Protein AF-A0A5N5J963-F1 (afdb_monomer_lite)

Sequence (140 aa):
AIGTSSLGSCSVAAIVSAYGAILAHIPPMPSPLPPVADPYAGDNNVRAMMRRVTELYYQHENYFPSTSTYVICAVYDGEVALPDQMGIMQEVFRDMGLESVTHTYDVPGDRTLPGQGTVTVVSSYLDNETPGVYVEDNLV

pLDDT: mean 90.93, std 9.03, range [52.44, 98.69]

Radius of gyration: 15.03 Å; chains: 1; bounding box: 31×38×44 Å

Foldseek 3Di:
DDKDFPQAFWKWKWKDDLQDIDIDTQDQADPPHDPDPDVCRRVVSLLVRLVVVVVVCVVPVVSPPDIAIEIEGEDEPNHTRPVVSSVSSQVSCVVVVHHYDYHYDYPVDDPVQPQARMWDWAQDPDPPSGIFIDRSNDTD

Structure (mmCIF, N/CA/C/O backbone):
data_AF-A0A5N5J963-F1
#
_entry.id   AF-A0A5N5J963-F1
#
loop_
_atom_site.group_PDB
_atom_site.id
_atom_site.type_symbol
_atom_site.label_atom_id
_atom_site.label_alt_id
_atom_site.label_comp_id
_atom_site.label_asym_id
_atom_site.label_entity_id
_atom_site.label_seq_id
_atom_site.pdbx_PDB_ins_code
_atom_site.Cartn_x
_atom_site.Cartn_y
_atom_site.Cartn_z
_atom_site.occupancy
_atom_site.B_iso_or_equiv
_atom_site.auth_seq_id
_atom_site.auth_comp_id
_atom_site.auth_asym_id
_atom_site.auth_atom_id
_atom_site.pdbx_PDB_model_num
ATOM 1 N N . ALA A 1 1 ? -15.425 -5.902 3.255 1.00 88.69 1 ALA A N 1
ATOM 2 C CA . ALA A 1 1 ? -14.041 -6.238 2.873 1.00 88.69 1 ALA A CA 1
ATOM 3 C C . ALA A 1 1 ? -13.689 -5.511 1.586 1.00 88.69 1 ALA A C 1
ATOM 5 O O . ALA A 1 1 ? -14.564 -5.363 0.737 1.00 88.69 1 ALA A O 1
ATOM 6 N N . ILE A 1 2 ? -12.443 -5.072 1.453 1.00 95.06 2 ILE A N 1
ATOM 7 C CA . ILE A 1 2 ? -11.853 -4.571 0.207 1.00 95.06 2 ILE A CA 1
ATOM 8 C C . ILE A 1 2 ? -10.568 -5.352 -0.043 1.00 95.06 2 ILE A C 1
ATOM 10 O O . ILE A 1 2 ? -9.921 -5.778 0.909 1.00 95.06 2 ILE A O 1
ATOM 14 N N . GLY A 1 3 ? -10.188 -5.559 -1.295 1.00 96.00 3 GLY A N 1
ATOM 15 C CA . GLY A 1 3 ? -8.978 -6.311 -1.587 1.00 96.00 3 GLY A CA 1
ATOM 16 C C . GLY A 1 3 ? -8.485 -6.101 -3.002 1.00 96.00 3 GLY A C 1
ATOM 17 O O . GLY A 1 3 ? -9.189 -5.568 -3.861 1.00 96.00 3 GLY A O 1
ATOM 18 N N . THR A 1 4 ? -7.255 -6.534 -3.222 1.00 96.62 4 THR A N 1
ATOM 19 C CA . THR A 1 4 ? -6.595 -6.552 -4.517 1.00 96.62 4 THR A CA 1
ATOM 20 C C . THR A 1 4 ? -6.011 -7.931 -4.786 1.00 96.62 4 THR A C 1
ATOM 22 O O . THR A 1 4 ? -5.694 -8.674 -3.862 1.00 96.62 4 THR A O 1
ATOM 25 N N . SER A 1 5 ? -5.854 -8.262 -6.064 1.00 94.50 5 SER A N 1
ATOM 26 C CA . SER A 1 5 ? -5.239 -9.502 -6.531 1.00 94.50 5 SER A CA 1
ATOM 27 C C . SER A 1 5 ? -4.206 -9.222 -7.622 1.00 94.50 5 SER A C 1
ATOM 29 O O . SER A 1 5 ? -4.004 -8.069 -8.016 1.00 94.50 5 SER A O 1
ATOM 31 N N . SER A 1 6 ? -3.593 -10.288 -8.144 1.00 90.69 6 SER A N 1
ATOM 32 C CA . SER A 1 6 ? -2.598 -10.231 -9.223 1.00 90.69 6 SER A CA 1
ATOM 33 C C . SER A 1 6 ? -1.348 -9.426 -8.857 1.00 90.69 6 SER A C 1
ATOM 35 O O . SER A 1 6 ? -0.732 -8.797 -9.718 1.00 90.69 6 SER A O 1
ATOM 37 N N . LEU A 1 7 ? -0.970 -9.444 -7.578 1.00 89.56 7 LEU A N 1
ATOM 38 C CA . LEU A 1 7 ? 0.284 -8.873 -7.111 1.00 89.56 7 LEU A CA 1
ATOM 39 C C . LEU A 1 7 ? 1.440 -9.745 -7.619 1.00 89.56 7 LEU A C 1
ATOM 41 O O . LEU A 1 7 ? 1.676 -10.843 -7.128 1.00 89.56 7 LEU A O 1
ATOM 45 N N . GLY A 1 8 ? 2.085 -9.285 -8.691 1.00 85.31 8 GLY A N 1
ATOM 46 C CA . GLY A 1 8 ? 3.270 -9.926 -9.266 1.00 85.31 8 GLY A CA 1
ATOM 47 C C . GLY A 1 8 ? 4.544 -9.147 -8.970 1.00 85.31 8 GLY A C 1
ATOM 48 O O . GLY A 1 8 ? 5.530 -9.718 -8.555 1.00 85.31 8 GLY A O 1
ATOM 49 N N . SER A 1 9 ? 4.533 -7.835 -9.178 1.00 87.00 9 SER A N 1
ATOM 50 C CA . SER A 1 9 ? 5.651 -6.936 -8.847 1.00 87.00 9 SER A CA 1
ATOM 51 C C . SER A 1 9 ? 5.134 -5.589 -8.339 1.00 87.00 9 SER A C 1
ATOM 53 O O . SER A 1 9 ? 5.797 -4.564 -8.475 1.00 87.00 9 SER A O 1
ATOM 55 N N . CYS A 1 10 ? 3.884 -5.579 -7.880 1.00 93.69 10 CYS A N 1
ATOM 56 C CA . CYS A 1 10 ? 3.180 -4.387 -7.438 1.00 93.69 10 CYS A CA 1
ATOM 57 C C . CYS A 1 10 ? 3.306 -4.259 -5.925 1.00 93.69 10 CYS A C 1
ATOM 59 O O . CYS A 1 10 ? 3.415 -5.257 -5.214 1.00 93.69 10 CYS A O 1
ATOM 61 N N . SER A 1 11 ? 3.211 -3.043 -5.422 1.00 95.75 11 SER A N 1
ATOM 62 C CA . SER A 1 11 ? 3.153 -2.802 -3.987 1.00 95.75 11 SER A CA 1
ATOM 63 C C . SER A 1 11 ? 1.733 -2.464 -3.558 1.00 95.75 11 SER A C 1
ATOM 65 O O . SER A 1 11 ? 0.895 -2.067 -4.373 1.00 95.75 11 SER A O 1
ATOM 67 N N . VAL A 1 12 ? 1.452 -2.618 -2.270 1.00 97.81 12 VAL A N 1
ATOM 68 C CA . VAL A 1 12 ? 0.202 -2.171 -1.662 1.00 97.81 12 VAL A CA 1
ATOM 69 C C . VAL A 1 12 ? 0.509 -1.224 -0.516 1.00 97.81 12 VAL A C 1
ATOM 71 O O . VAL A 1 12 ? 1.350 -1.514 0.331 1.00 97.81 12 VAL A O 1
ATOM 74 N N . ALA A 1 13 ? -0.204 -0.104 -0.487 1.00 98.31 13 ALA A N 1
ATOM 75 C CA . ALA A 1 13 ? -0.267 0.780 0.665 1.00 98.31 1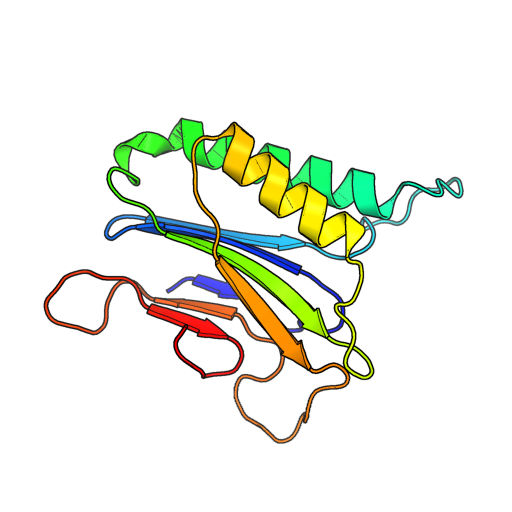3 ALA A CA 1
ATOM 76 C C . ALA A 1 13 ? -1.676 0.696 1.257 1.00 98.31 13 ALA A C 1
ATOM 78 O O . ALA A 1 13 ? -2.661 0.800 0.518 1.00 98.31 13 ALA A O 1
ATOM 79 N N . ALA A 1 14 ? -1.785 0.504 2.570 1.00 98.25 14 ALA A N 1
ATOM 80 C CA . ALA A 1 14 ? -3.074 0.468 3.249 1.00 98.25 14 ALA A CA 1
ATOM 81 C C . ALA A 1 14 ? -3.088 1.332 4.512 1.00 98.25 14 ALA A C 1
ATOM 83 O O . ALA A 1 14 ? -2.117 1.356 5.262 1.00 98.25 14 ALA A O 1
ATOM 84 N N . ILE A 1 15 ? -4.213 2.008 4.751 1.00 97.81 15 ILE A N 1
ATOM 85 C CA . ILE A 1 15 ? -4.548 2.682 6.013 1.00 97.81 15 ILE A CA 1
ATOM 86 C C . ILE A 1 15 ? -5.851 2.067 6.495 1.00 97.81 15 ILE A C 1
ATOM 88 O O . ILE A 1 15 ? -6.829 2.029 5.747 1.00 97.81 15 ILE A O 1
ATOM 92 N N . VAL A 1 16 ? -5.865 1.565 7.721 1.00 95.69 16 VAL A N 1
ATOM 93 C CA . VAL A 1 16 ? -6.943 0.712 8.212 1.00 95.69 16 VAL A CA 1
ATOM 94 C C . VAL A 1 16 ? -7.358 1.147 9.614 1.00 95.69 16 VAL A C 1
ATOM 96 O O . VAL A 1 16 ? -6.509 1.398 10.464 1.00 95.69 16 VAL A O 1
ATOM 99 N N . SER A 1 17 ? -8.665 1.229 9.855 1.00 93.56 17 SER A N 1
ATOM 100 C CA . SER A 1 17 ? -9.279 1.490 11.159 1.00 93.56 17 SER A CA 1
ATOM 101 C C . SER A 1 17 ? -10.551 0.655 11.326 1.00 93.56 17 SER A C 1
ATOM 103 O O . SER A 1 17 ? -11.071 0.089 10.362 1.00 93.56 17 SER A O 1
ATOM 105 N N . ALA A 1 18 ? -11.117 0.644 12.534 1.00 90.62 18 ALA A N 1
ATOM 106 C CA . ALA A 1 18 ? -12.410 0.011 12.803 1.00 90.62 18 ALA A CA 1
ATOM 107 C C . ALA A 1 18 ? -13.559 0.523 11.902 1.00 90.62 18 ALA A C 1
ATOM 109 O O . ALA A 1 18 ? -14.534 -0.193 11.681 1.00 90.62 18 ALA A O 1
ATOM 110 N N . TYR A 1 19 ? -13.447 1.742 11.362 1.00 92.00 19 TYR A N 1
ATOM 111 C CA . TYR A 1 19 ? -14.533 2.422 10.649 1.00 92.00 19 TYR A CA 1
ATOM 112 C C . TYR A 1 19 ? -14.298 2.563 9.142 1.00 92.00 19 TYR A C 1
ATOM 114 O O . TYR A 1 19 ? -15.236 2.876 8.408 1.00 92.00 19 TYR A O 1
ATOM 122 N N . GLY A 1 20 ? -13.069 2.359 8.667 1.00 92.62 20 GLY A N 1
ATOM 123 C CA . GLY A 1 20 ? -12.714 2.596 7.276 1.00 92.62 20 GLY A CA 1
ATOM 124 C C . GLY A 1 20 ? -11.402 1.941 6.868 1.00 92.62 20 GLY A C 1
ATOM 125 O O . GLY A 1 20 ? -10.556 1.596 7.690 1.00 92.62 20 GLY A O 1
ATOM 126 N N . ALA A 1 21 ? -11.232 1.773 5.560 1.00 96.19 21 ALA A N 1
ATOM 127 C CA . ALA A 1 21 ? -9.988 1.294 4.983 1.00 96.19 21 ALA A CA 1
ATOM 128 C C . ALA A 1 21 ? -9.712 2.000 3.653 1.00 96.19 21 ALA A C 1
ATOM 130 O O . ALA A 1 21 ? -10.603 2.137 2.813 1.00 96.19 21 ALA A O 1
ATOM 131 N N . ILE A 1 22 ? -8.463 2.412 3.462 1.00 98.00 22 ILE A N 1
ATOM 132 C CA . ILE A 1 22 ? -7.900 2.828 2.179 1.00 98.00 22 ILE A CA 1
ATOM 133 C C . ILE A 1 22 ? -6.924 1.731 1.768 1.00 98.00 22 ILE A C 1
ATOM 135 O O . ILE A 1 22 ? -6.056 1.363 2.553 1.00 98.00 22 ILE A O 1
ATOM 139 N N . LEU A 1 23 ? -7.068 1.208 0.551 1.00 98.25 23 LEU A N 1
ATOM 140 C CA . LEU A 1 23 ? -6.171 0.206 -0.023 1.00 98.25 23 LEU A CA 1
ATOM 141 C C . LEU A 1 23 ? -5.789 0.646 -1.434 1.00 98.25 23 LEU A C 1
ATOM 143 O O . LEU A 1 23 ? -6.653 0.787 -2.300 1.00 98.25 23 LEU A O 1
ATOM 147 N N . ALA A 1 24 ? -4.497 0.856 -1.661 1.00 98.12 24 ALA A N 1
ATOM 148 C CA . ALA A 1 24 ? -3.950 1.249 -2.950 1.00 98.12 24 ALA A CA 1
ATOM 149 C C . ALA A 1 24 ? -3.095 0.122 -3.526 1.00 98.12 24 ALA A C 1
ATOM 151 O O . ALA A 1 24 ? -2.073 -0.233 -2.951 1.00 98.12 24 ALA A O 1
ATOM 152 N N . HIS A 1 25 ? -3.493 -0.404 -4.685 1.00 97.50 25 HIS A N 1
ATOM 153 C CA . HIS A 1 25 ? -2.634 -1.230 -5.533 1.00 97.50 25 HIS A CA 1
ATOM 154 C C . HIS A 1 25 ? -1.739 -0.303 -6.359 1.00 97.50 25 HIS A C 1
ATOM 156 O O . HIS A 1 25 ? -2.240 0.510 -7.139 1.00 97.50 25 HIS A O 1
ATOM 162 N N . ILE A 1 26 ? -0.423 -0.444 -6.220 1.00 96.88 26 ILE A N 1
ATOM 163 C CA . ILE A 1 26 ? 0.575 0.421 -6.850 1.00 96.88 26 ILE A CA 1
ATOM 164 C C . ILE A 1 26 ? 1.436 -0.411 -7.809 1.00 96.88 26 ILE A C 1
ATOM 166 O O . ILE A 1 26 ? 2.325 -1.139 -7.367 1.00 96.88 26 ILE A O 1
ATOM 170 N N . PRO A 1 27 ? 1.191 -0.338 -9.128 1.00 94.31 27 PRO A N 1
ATOM 171 C CA . PRO A 1 27 ? 2.090 -0.936 -10.106 1.00 94.31 27 PRO A CA 1
ATOM 172 C C . PRO A 1 27 ? 3.479 -0.280 -10.055 1.00 94.31 27 PRO A C 1
ATOM 174 O O . PRO A 1 27 ? 3.573 0.921 -9.792 1.00 94.31 27 PRO A O 1
ATOM 177 N N . PRO A 1 28 ? 4.558 -1.011 -10.380 1.00 91.50 28 PRO A N 1
ATOM 178 C CA . PRO A 1 28 ? 5.918 -0.472 -10.309 1.00 91.50 28 PRO A CA 1
ATOM 179 C C . PRO A 1 28 ? 6.189 0.612 -11.356 1.00 91.50 28 PRO A C 1
ATOM 181 O O . PRO A 1 28 ? 7.115 1.401 -11.203 1.00 91.50 28 PRO A O 1
ATOM 184 N N . MET A 1 29 ? 5.386 0.638 -12.425 1.00 92.00 29 MET A N 1
ATOM 185 C CA . MET A 1 29 ? 5.433 1.599 -13.523 1.00 92.00 29 MET A CA 1
ATOM 186 C C . MET A 1 29 ? 4.024 2.134 -13.796 1.00 92.00 29 MET A C 1
ATOM 188 O O . MET A 1 29 ? 3.051 1.394 -13.627 1.00 92.00 29 MET A O 1
ATOM 192 N N . PRO A 1 30 ? 3.885 3.389 -14.251 1.00 90.12 30 PRO A N 1
ATOM 193 C CA . PRO A 1 30 ? 2.580 3.940 -14.583 1.00 90.12 30 PRO A CA 1
ATOM 194 C C . PRO A 1 30 ? 1.977 3.220 -15.796 1.00 90.12 30 PRO A C 1
ATOM 196 O O . PRO A 1 30 ? 2.688 2.747 -16.686 1.00 90.12 30 PRO A O 1
ATOM 199 N N . SER A 1 31 ? 0.646 3.166 -15.839 1.00 86.25 31 SER A N 1
ATOM 200 C CA . SER A 1 31 ? -0.113 2.678 -16.990 1.00 86.25 31 SER A CA 1
ATOM 201 C C . SER A 1 31 ? -1.071 3.775 -17.471 1.00 86.25 31 SER A C 1
ATOM 203 O O . SER A 1 31 ? -1.914 4.212 -16.682 1.00 86.25 31 SER A O 1
ATOM 205 N N . PRO A 1 32 ? -0.963 4.241 -18.733 1.00 85.69 32 PRO A N 1
ATOM 206 C CA . PRO A 1 32 ? -0.010 3.806 -19.761 1.00 85.69 32 PRO A CA 1
ATOM 207 C C . PRO A 1 32 ? 1.441 4.211 -19.452 1.00 85.69 32 PRO A C 1
ATOM 209 O O . PRO A 1 32 ? 1.686 5.161 -18.708 1.00 85.69 32 PRO A O 1
ATOM 212 N N . LEU A 1 33 ? 2.398 3.496 -20.057 1.00 84.06 33 LEU A N 1
ATOM 213 C CA . LEU A 1 33 ? 3.814 3.846 -19.953 1.00 84.06 33 LEU A CA 1
ATOM 214 C C . LEU A 1 33 ? 4.075 5.241 -20.546 1.00 84.06 33 LEU A C 1
ATOM 216 O O . LEU A 1 33 ? 3.429 5.614 -21.534 1.00 84.06 33 LEU A O 1
ATOM 220 N N . PRO A 1 34 ? 5.024 6.013 -19.988 1.00 78.56 34 PRO A N 1
ATOM 221 C CA . PRO A 1 34 ? 5.317 7.343 -20.489 1.00 78.56 34 PRO A CA 1
ATOM 222 C C . PRO A 1 34 ? 5.895 7.259 -21.912 1.00 78.56 34 PRO A C 1
ATOM 224 O O . PRO A 1 34 ? 6.670 6.349 -22.210 1.00 78.56 34 PRO A O 1
ATOM 227 N N . PRO A 1 35 ? 5.565 8.213 -22.799 1.00 73.62 35 PRO A N 1
ATOM 228 C CA . PRO A 1 35 ? 6.043 8.211 -24.183 1.00 73.62 35 PRO A CA 1
ATOM 229 C C . PRO A 1 35 ? 7.555 8.462 -24.306 1.00 73.62 35 PRO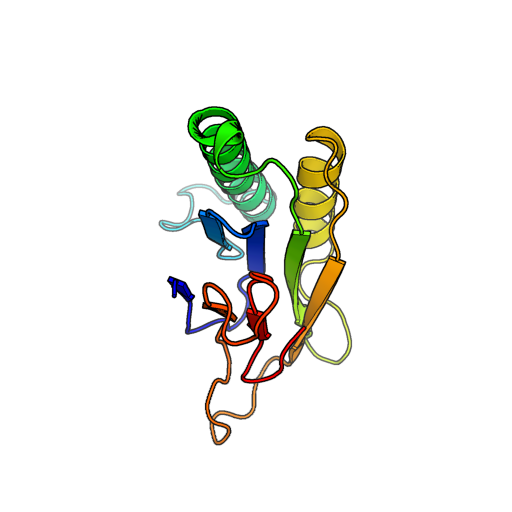 A C 1
ATOM 231 O O . PRO A 1 35 ? 8.148 8.159 -25.338 1.00 73.62 35 PRO A O 1
ATOM 234 N N . VAL A 1 36 ? 8.177 9.021 -23.265 1.00 80.25 36 VAL A N 1
ATOM 235 C CA . VAL A 1 36 ? 9.621 9.250 -23.161 1.00 80.25 36 VAL A CA 1
ATOM 236 C C . VAL A 1 36 ? 10.151 8.395 -22.018 1.00 80.25 36 VAL A C 1
ATOM 238 O O . VAL A 1 36 ? 9.511 8.316 -20.972 1.00 80.25 36 VAL A O 1
ATOM 241 N N . ALA A 1 37 ? 11.317 7.775 -22.206 1.00 82.19 37 ALA A N 1
ATOM 242 C CA . ALA A 1 37 ? 11.997 7.037 -21.149 1.00 82.19 37 ALA A CA 1
ATOM 243 C C . ALA A 1 37 ? 12.392 7.992 -20.007 1.00 82.19 37 ALA A C 1
ATOM 245 O O . ALA A 1 37 ? 13.428 8.652 -20.066 1.00 82.19 37 ALA A O 1
ATOM 246 N N . ASP A 1 38 ? 11.536 8.086 -18.992 1.00 85.44 38 ASP A N 1
ATOM 247 C CA . ASP A 1 38 ? 11.829 8.743 -17.723 1.00 85.44 38 ASP A CA 1
ATOM 248 C C . ASP A 1 38 ? 12.406 7.690 -16.761 1.00 85.44 38 ASP A C 1
ATOM 250 O O . ASP A 1 38 ? 11.678 6.767 -16.378 1.00 85.44 38 ASP A O 1
ATOM 254 N N . PRO A 1 39 ? 13.691 7.788 -16.366 1.00 88.06 39 PRO A N 1
ATOM 255 C CA . PRO A 1 39 ? 14.295 6.837 -15.435 1.00 88.06 39 PRO A CA 1
ATOM 256 C C . PRO A 1 39 ? 13.634 6.857 -14.048 1.00 88.06 39 PRO A C 1
ATOM 258 O O . PRO A 1 39 ? 13.786 5.898 -13.300 1.00 88.06 39 PRO A O 1
ATOM 261 N N . TYR A 1 40 ? 12.870 7.903 -13.719 1.00 92.06 40 TYR A N 1
ATOM 262 C CA . TYR A 1 40 ? 12.152 8.051 -12.453 1.00 92.06 40 TYR A CA 1
ATOM 263 C C . TYR A 1 40 ? 10.655 7.742 -12.570 1.00 92.06 40 TYR A C 1
ATOM 265 O O . TYR A 1 40 ? 9.902 7.992 -11.629 1.00 92.06 40 TYR A O 1
ATOM 273 N N . ALA A 1 41 ? 10.195 7.201 -13.705 1.00 92.50 41 ALA A N 1
ATOM 274 C CA . ALA A 1 41 ? 8.775 6.960 -13.957 1.00 92.50 41 ALA A CA 1
ATOM 275 C C . ALA A 1 41 ? 8.111 6.092 -12.876 1.00 92.50 41 ALA A C 1
ATOM 277 O O . ALA A 1 41 ? 6.971 6.361 -12.494 1.00 92.50 41 ALA A O 1
ATOM 278 N N . GLY A 1 42 ? 8.818 5.073 -12.376 1.00 93.38 42 GLY A N 1
ATOM 279 C CA . GLY A 1 42 ? 8.320 4.197 -11.316 1.00 93.38 42 GLY A CA 1
ATOM 280 C C . GLY A 1 42 ? 8.137 4.938 -9.995 1.00 93.38 42 GLY A C 1
ATOM 281 O O . GLY A 1 42 ? 7.031 4.992 -9.464 1.00 93.38 42 GLY A O 1
ATOM 282 N N . ASP A 1 43 ? 9.177 5.615 -9.516 1.00 95.56 43 ASP A N 1
ATOM 283 C CA . ASP A 1 43 ? 9.108 6.414 -8.289 1.00 95.56 43 ASP A CA 1
ATOM 284 C C . ASP A 1 43 ? 8.044 7.512 -8.377 1.00 95.56 43 ASP A C 1
ATOM 286 O O . ASP A 1 43 ? 7.288 7.747 -7.433 1.00 95.56 43 ASP A O 1
ATOM 290 N N . ASN A 1 44 ? 7.953 8.182 -9.528 1.00 95.56 44 ASN A N 1
ATOM 291 C CA . ASN A 1 44 ? 6.944 9.203 -9.784 1.00 95.56 44 ASN A CA 1
ATOM 292 C C . ASN A 1 44 ? 5.528 8.614 -9.748 1.00 95.56 44 ASN A C 1
ATOM 294 O O . ASN A 1 44 ? 4.614 9.273 -9.248 1.00 95.56 44 ASN A O 1
ATOM 298 N N . ASN A 1 45 ? 5.343 7.373 -10.207 1.00 96.25 45 ASN A N 1
ATOM 299 C CA . ASN A 1 45 ? 4.073 6.663 -10.094 1.00 96.25 45 ASN A CA 1
ATOM 300 C C . ASN A 1 45 ? 3.705 6.382 -8.630 1.00 96.25 45 ASN A C 1
ATOM 302 O O . ASN A 1 45 ? 2.578 6.669 -8.222 1.00 96.25 45 ASN A O 1
ATOM 306 N N . VAL A 1 46 ? 4.656 5.905 -7.821 1.00 97.19 46 VAL A N 1
ATOM 307 C CA . VAL A 1 46 ? 4.428 5.663 -6.386 1.00 97.19 46 VAL A CA 1
ATOM 308 C C . VAL A 1 46 ? 4.096 6.962 -5.661 1.00 97.19 46 VAL A C 1
ATOM 310 O O . VAL A 1 46 ? 3.087 7.025 -4.963 1.00 97.19 46 VAL A O 1
ATOM 313 N N . ARG A 1 47 ? 4.863 8.038 -5.888 1.00 97.94 47 ARG A N 1
ATOM 314 C CA . ARG A 1 47 ? 4.577 9.367 -5.314 1.00 97.94 47 ARG A CA 1
ATOM 315 C C . ARG A 1 47 ? 3.197 9.878 -5.721 1.00 97.94 47 ARG A C 1
ATOM 317 O O . ARG A 1 47 ? 2.477 10.433 -4.892 1.00 97.94 47 ARG A O 1
ATOM 324 N N . ALA A 1 48 ? 2.809 9.694 -6.983 1.00 97.56 48 ALA A N 1
ATOM 325 C CA . ALA A 1 48 ? 1.499 10.109 -7.472 1.00 97.56 48 ALA A CA 1
ATOM 326 C C . ALA A 1 48 ? 0.359 9.318 -6.815 1.00 97.56 48 ALA A C 1
ATOM 328 O O . ALA A 1 48 ? -0.667 9.908 -6.477 1.00 97.56 48 ALA A O 1
ATOM 329 N N . MET A 1 49 ? 0.528 8.009 -6.605 1.00 98.25 49 MET A N 1
ATOM 330 C CA . MET A 1 49 ? -0.486 7.198 -5.933 1.00 98.25 49 MET A CA 1
ATOM 331 C C . MET A 1 49 ? -0.552 7.494 -4.435 1.00 98.25 49 MET A C 1
ATOM 333 O O . MET A 1 49 ? -1.642 7.677 -3.901 1.00 98.25 49 MET A O 1
ATOM 337 N N . MET A 1 50 ? 0.595 7.628 -3.769 1.00 98.56 50 MET A N 1
ATOM 338 C CA . MET A 1 50 ? 0.646 7.986 -2.354 1.00 98.56 50 MET A CA 1
ATOM 339 C C . MET A 1 50 ? 0.053 9.371 -2.094 1.00 98.56 50 MET A C 1
ATOM 341 O O . MET A 1 50 ? -0.669 9.532 -1.120 1.00 98.56 50 MET A O 1
ATOM 345 N N . ARG A 1 51 ? 0.209 10.335 -3.014 1.00 98.62 51 ARG A N 1
ATOM 346 C CA . ARG A 1 51 ? -0.518 11.612 -2.935 1.00 98.62 51 ARG A CA 1
ATOM 347 C C . ARG A 1 51 ? -2.036 11.412 -2.894 1.00 98.62 51 ARG A C 1
ATOM 349 O O . ARG A 1 51 ? -2.700 12.042 -2.080 1.00 98.62 51 ARG A O 1
ATOM 356 N N . ARG A 1 52 ? -2.586 10.514 -3.719 1.00 98.44 52 ARG A N 1
ATOM 357 C CA . ARG A 1 52 ? -4.027 10.194 -3.698 1.00 98.44 52 ARG A CA 1
ATOM 358 C C . ARG A 1 52 ? -4.441 9.518 -2.392 1.00 98.44 52 ARG A C 1
ATOM 360 O O . ARG A 1 52 ? -5.517 9.808 -1.885 1.00 98.44 52 ARG A O 1
ATOM 367 N N . VAL A 1 53 ? -3.597 8.641 -1.843 1.00 98.50 53 VAL A N 1
ATOM 368 C CA . VAL A 1 53 ? -3.818 8.024 -0.523 1.00 98.50 53 VAL A CA 1
ATOM 369 C C . VAL A 1 53 ? -3.872 9.096 0.565 1.00 98.50 53 VAL A C 1
ATOM 371 O O . VAL A 1 53 ? -4.816 9.111 1.349 1.00 98.50 53 VAL A O 1
ATOM 374 N N . THR A 1 54 ? -2.917 10.029 0.574 1.00 98.69 54 THR A N 1
ATOM 375 C CA . THR A 1 54 ? -2.877 11.162 1.507 1.00 98.69 54 THR A CA 1
ATOM 376 C C . THR A 1 54 ? -4.116 12.049 1.382 1.00 98.69 54 THR A C 1
ATOM 378 O O . THR A 1 54 ? -4.744 12.377 2.386 1.00 98.69 54 THR A O 1
ATOM 381 N N . GLU A 1 55 ? -4.507 12.411 0.156 1.00 98.56 55 GLU A N 1
ATOM 382 C CA . GLU A 1 55 ? -5.711 13.207 -0.107 1.00 98.56 55 GLU A CA 1
ATOM 383 C C . GLU A 1 55 ? -6.976 12.503 0.404 1.00 98.56 55 GLU A C 1
ATOM 385 O O . GLU A 1 55 ? -7.788 13.129 1.084 1.00 98.56 55 GLU A O 1
ATOM 390 N N . LEU A 1 56 ? -7.126 11.202 0.129 1.00 98.25 56 LEU A N 1
ATOM 391 C CA . LEU A 1 56 ? -8.260 10.406 0.605 1.00 98.25 56 LEU A CA 1
ATOM 392 C C . LEU A 1 56 ? -8.289 10.288 2.129 1.00 98.25 56 LEU A C 1
ATOM 394 O O . LEU A 1 56 ? -9.362 10.392 2.716 1.00 98.25 56 LEU A O 1
ATOM 398 N N . TYR A 1 57 ? -7.133 10.097 2.766 1.00 98.31 57 TYR A N 1
ATOM 399 C CA . TYR A 1 57 ? -7.032 10.035 4.221 1.00 98.31 57 TYR A CA 1
ATOM 400 C C . TYR A 1 57 ? -7.526 11.329 4.866 1.00 98.31 57 TYR A C 1
ATOM 402 O O . TYR A 1 57 ? -8.439 11.285 5.683 1.00 98.31 57 TYR A O 1
ATOM 410 N N . TYR A 1 58 ? -7.005 12.487 4.449 1.00 98.12 58 TYR A N 1
ATOM 411 C CA . TYR A 1 58 ? -7.403 13.767 5.041 1.00 98.12 58 TYR A CA 1
ATOM 412 C C . TYR A 1 58 ? -8.851 14.163 4.720 1.00 98.12 58 TYR A C 1
ATOM 414 O O . TYR A 1 58 ? -9.505 14.800 5.541 1.00 98.12 58 TYR A O 1
ATOM 422 N N . GLN A 1 59 ? -9.397 13.765 3.565 1.00 98.25 59 GLN A N 1
ATOM 423 C CA . GLN A 1 59 ? -10.821 13.970 3.248 1.00 98.25 59 GLN A CA 1
ATOM 424 C C . GLN A 1 59 ? -11.764 13.163 4.152 1.00 98.25 59 GLN A C 1
ATOM 426 O O . GLN A 1 59 ? -12.939 13.509 4.291 1.00 98.25 59 GLN A O 1
ATOM 431 N N . HIS A 1 60 ? -11.261 12.082 4.745 1.00 97.56 60 HIS A N 1
ATOM 432 C CA . HIS A 1 60 ? -12.036 11.094 5.484 1.00 97.56 60 HIS A CA 1
ATOM 433 C C . HIS A 1 60 ? -11.458 10.813 6.877 1.00 97.56 60 HIS A C 1
ATOM 435 O O . HIS A 1 60 ? -11.762 9.776 7.460 1.00 97.56 60 HIS A O 1
ATOM 441 N N . GLU A 1 61 ? -10.661 11.731 7.429 1.00 95.94 61 GLU A N 1
ATOM 442 C CA . GLU A 1 61 ? -9.872 11.548 8.659 1.00 95.94 61 GLU A CA 1
ATOM 443 C C . GLU A 1 61 ? -10.731 11.120 9.860 1.00 95.94 61 GLU A C 1
ATOM 445 O O . GLU A 1 61 ? -10.317 10.334 10.705 1.00 95.94 61 GLU A O 1
ATOM 450 N N . ASN A 1 62 ? -11.987 11.555 9.895 1.00 96.50 62 ASN A N 1
ATOM 451 C CA . ASN A 1 62 ? -12.980 11.175 10.896 1.00 96.50 62 ASN A CA 1
ATOM 452 C C . ASN A 1 62 ? -13.332 9.671 10.913 1.00 96.50 62 ASN A C 1
ATOM 454 O O . ASN A 1 62 ? -13.857 9.195 11.917 1.00 96.50 62 ASN A O 1
ATOM 458 N N . TYR A 1 63 ? -13.023 8.909 9.860 1.00 94.62 63 TYR A N 1
ATOM 459 C CA . TYR A 1 63 ? -13.087 7.442 9.873 1.00 94.62 63 TYR A CA 1
ATOM 460 C C . TYR A 1 63 ? -11.821 6.795 10.446 1.00 94.62 63 TYR A C 1
ATOM 462 O O . TYR A 1 63 ? -11.789 5.585 10.641 1.00 94.62 63 TYR A O 1
ATOM 470 N N . PHE A 1 64 ? -10.781 7.566 10.749 1.00 94.75 64 PHE A N 1
ATOM 471 C CA . PHE A 1 64 ? -9.452 7.082 11.111 1.00 94.75 64 PHE A CA 1
ATOM 472 C C . PHE A 1 64 ? -8.964 7.607 12.482 1.00 94.75 64 PHE A C 1
ATOM 474 O O . PHE A 1 64 ? -7.834 8.072 12.590 1.00 94.75 64 PHE A O 1
ATOM 481 N N . PRO A 1 65 ? -9.763 7.516 13.570 1.00 91.19 65 PRO A N 1
ATOM 482 C CA . PRO A 1 65 ? -9.354 8.013 14.892 1.00 91.19 65 PRO A CA 1
ATOM 483 C C . PRO A 1 65 ? -8.226 7.189 15.538 1.00 91.19 65 PRO A C 1
ATOM 485 O O . PRO A 1 65 ? -7.516 7.676 16.413 1.00 91.19 65 PRO A O 1
ATOM 488 N N . SER A 1 66 ? -8.081 5.928 15.130 1.00 91.31 66 SER A N 1
ATOM 489 C CA . SER A 1 66 ? -6.961 5.047 15.454 1.00 91.31 66 SER A CA 1
ATOM 490 C C . SER A 1 66 ? -6.705 4.179 14.231 1.00 91.31 66 SER A C 1
ATOM 492 O O . SER A 1 66 ? -7.645 3.583 13.694 1.00 91.31 66 SER A O 1
ATOM 494 N N . THR A 1 67 ? -5.460 4.163 13.759 1.00 93.62 67 THR A N 1
ATOM 495 C CA . THR A 1 67 ? -5.107 3.532 12.488 1.00 93.62 67 THR A CA 1
ATOM 496 C C . THR A 1 67 ? -3.899 2.634 12.587 1.00 93.62 67 THR A C 1
ATOM 498 O O . THR A 1 67 ? -2.925 2.963 13.259 1.00 93.62 67 THR A O 1
ATOM 501 N N . SER A 1 68 ? -3.926 1.583 11.781 1.00 94.94 68 SER A N 1
ATOM 502 C CA . SER A 1 68 ? -2.753 0.810 11.396 1.00 94.94 68 SER A CA 1
ATOM 503 C C . SER A 1 68 ? -2.464 1.075 9.923 1.00 94.94 68 SER A C 1
ATOM 505 O O . SER A 1 68 ? -3.390 1.116 9.106 1.00 94.94 68 SER A O 1
ATOM 507 N N . THR A 1 69 ? -1.193 1.278 9.577 1.00 97.56 69 THR A N 1
ATOM 508 C CA . THR A 1 69 ? -0.783 1.439 8.179 1.00 97.56 69 THR A CA 1
ATOM 509 C C . THR A 1 69 ? 0.184 0.348 7.760 1.00 97.56 69 THR A C 1
ATOM 511 O O . THR A 1 69 ? 1.007 -0.114 8.552 1.00 97.56 69 THR A O 1
ATOM 514 N N . TYR A 1 70 ? 0.053 -0.083 6.510 1.00 97.75 70 TYR A N 1
ATOM 515 C CA . TYR A 1 70 ? 0.768 -1.231 5.976 1.00 97.75 70 TYR A CA 1
ATOM 516 C C . TYR A 1 70 ? 1.398 -0.882 4.636 1.00 97.75 70 TYR A C 1
ATOM 518 O O . TYR A 1 70 ? 0.742 -0.319 3.754 1.00 97.75 70 TYR A O 1
ATOM 526 N N . VAL A 1 71 ? 2.659 -1.267 4.484 1.00 97.81 71 VAL A N 1
ATOM 527 C CA . VAL A 1 71 ? 3.376 -1.307 3.212 1.00 97.81 71 VAL A CA 1
ATOM 528 C C . VAL A 1 71 ? 3.613 -2.772 2.874 1.00 97.81 71 VAL A C 1
ATOM 530 O O . VAL A 1 71 ? 4.210 -3.499 3.660 1.00 97.81 71 VAL A O 1
ATOM 533 N N . ILE A 1 72 ? 3.123 -3.230 1.727 1.00 96.69 72 ILE A N 1
ATOM 534 C CA . ILE A 1 72 ? 3.256 -4.626 1.303 1.00 96.69 72 ILE A CA 1
ATOM 535 C C . ILE A 1 72 ? 3.981 -4.663 -0.038 1.00 96.69 72 ILE A C 1
ATOM 537 O O . ILE A 1 72 ? 3.510 -4.072 -1.011 1.00 96.69 72 ILE A O 1
ATOM 541 N N . CYS A 1 73 ? 5.121 -5.348 -0.094 1.00 94.75 73 CYS A N 1
ATOM 542 C CA . CYS A 1 73 ? 5.997 -5.380 -1.268 1.00 94.75 73 CYS A CA 1
ATOM 543 C C . CYS A 1 73 ? 6.353 -6.810 -1.681 1.00 94.75 73 CYS A C 1
ATOM 545 O O . CYS A 1 73 ? 6.398 -7.719 -0.857 1.00 94.75 73 CYS A O 1
ATOM 547 N N . ALA A 1 74 ? 6.650 -7.000 -2.964 1.00 91.75 74 ALA A N 1
ATOM 548 C CA . ALA A 1 74 ? 7.215 -8.254 -3.444 1.00 91.75 74 ALA A CA 1
ATOM 549 C C . ALA A 1 74 ? 8.643 -8.454 -2.907 1.00 91.75 74 ALA A C 1
ATOM 551 O O . ALA A 1 74 ? 9.401 -7.493 -2.785 1.00 91.75 74 ALA A O 1
ATOM 552 N N . VAL A 1 75 ? 9.027 -9.702 -2.663 1.00 87.56 75 VAL A N 1
ATOM 553 C CA . VAL A 1 75 ? 10.411 -10.155 -2.501 1.00 87.56 75 VAL A CA 1
ATOM 554 C C . VAL A 1 75 ? 10.756 -11.039 -3.694 1.00 87.56 75 VAL A C 1
ATOM 556 O O . VAL A 1 75 ? 10.003 -11.944 -4.040 1.00 87.56 75 VAL A O 1
ATOM 559 N N . TYR A 1 76 ? 11.880 -10.759 -4.348 1.00 83.75 76 TYR A N 1
ATOM 560 C CA . TYR A 1 76 ? 12.401 -11.543 -5.462 1.00 83.75 76 TYR A CA 1
ATOM 561 C C . TYR A 1 76 ? 13.811 -12.015 -5.115 1.00 83.75 76 TYR A C 1
ATOM 563 O O . TYR A 1 76 ? 14.682 -11.198 -4.827 1.00 83.75 76 TYR A O 1
ATOM 571 N N . ASP A 1 77 ? 14.028 -13.331 -5.141 1.00 80.25 77 ASP A N 1
ATOM 572 C CA . ASP A 1 77 ? 15.318 -13.962 -4.812 1.00 80.25 77 ASP A CA 1
ATOM 573 C C . ASP A 1 77 ? 15.867 -13.565 -3.422 1.00 80.25 77 ASP A C 1
ATOM 575 O O . ASP A 1 77 ? 17.059 -13.340 -3.233 1.00 80.25 77 ASP A O 1
ATOM 579 N N . GLY A 1 78 ? 14.971 -13.440 -2.435 1.00 77.06 78 GLY A N 1
ATOM 580 C CA . GLY A 1 78 ? 15.313 -13.086 -1.052 1.00 77.06 78 GLY A CA 1
ATOM 581 C C . GLY A 1 78 ? 15.509 -11.590 -0.786 1.00 77.06 78 GLY A C 1
ATOM 582 O O . GLY A 1 78 ? 15.670 -11.205 0.369 1.00 77.06 78 GLY A O 1
ATOM 583 N N . GLU A 1 79 ? 15.435 -10.744 -1.815 1.00 75.56 79 GLU A N 1
ATOM 584 C CA . GLU A 1 79 ? 15.565 -9.291 -1.699 1.00 75.56 79 GLU A CA 1
ATOM 585 C C . GLU A 1 79 ? 14.225 -8.589 -1.932 1.00 75.56 79 GLU A C 1
ATOM 587 O O . GLU A 1 79 ? 13.439 -8.981 -2.797 1.00 75.56 79 GLU A O 1
ATOM 592 N N . VAL A 1 80 ? 13.958 -7.512 -1.186 1.00 77.81 80 VAL A N 1
ATOM 593 C CA . VAL A 1 80 ? 12.766 -6.686 -1.424 1.00 77.81 80 VAL A CA 1
ATOM 594 C C . VAL A 1 80 ? 12.842 -6.108 -2.834 1.00 77.81 80 VAL A C 1
ATOM 596 O O . VAL A 1 80 ? 13.784 -5.395 -3.186 1.00 77.81 80 VAL A O 1
ATOM 599 N N . ALA A 1 81 ? 11.826 -6.386 -3.644 1.00 78.81 81 ALA A N 1
ATOM 600 C CA . ALA A 1 81 ? 11.699 -5.790 -4.957 1.00 78.81 81 ALA A CA 1
ATOM 601 C C . ALA A 1 81 ? 11.416 -4.289 -4.806 1.00 78.81 81 ALA A C 1
ATOM 603 O O . ALA A 1 81 ? 10.486 -3.887 -4.107 1.00 78.81 81 ALA A O 1
ATOM 604 N N . LEU A 1 82 ? 12.200 -3.469 -5.513 1.00 83.56 82 LEU A N 1
ATOM 605 C CA . LEU A 1 82 ? 12.032 -2.011 -5.593 1.00 83.56 82 LEU A CA 1
ATOM 606 C C . LEU A 1 82 ? 12.102 -1.319 -4.210 1.00 83.56 82 LEU A C 1
ATOM 608 O O . LEU A 1 82 ? 11.144 -0.663 -3.792 1.00 83.56 82 LEU A O 1
ATOM 612 N N . PRO A 1 83 ? 13.241 -1.420 -3.497 1.00 89.94 83 PRO A N 1
ATOM 613 C CA . PRO A 1 83 ? 13.394 -0.862 -2.151 1.00 89.94 83 PRO A CA 1
ATOM 614 C C . PRO A 1 83 ? 13.180 0.659 -2.103 1.00 89.94 83 PRO A C 1
ATOM 616 O O . PRO A 1 83 ? 12.643 1.168 -1.121 1.00 89.94 83 PRO A O 1
ATOM 619 N N . ASP A 1 84 ? 13.511 1.381 -3.177 1.00 92.25 84 ASP A N 1
ATOM 620 C CA . ASP A 1 84 ? 13.269 2.826 -3.278 1.00 92.25 84 ASP A CA 1
ATOM 621 C C . ASP A 1 84 ? 11.767 3.155 -3.247 1.00 92.25 84 ASP A C 1
ATOM 623 O O . ASP A 1 84 ? 11.334 4.086 -2.566 1.00 92.25 84 ASP A O 1
ATOM 627 N N . GLN A 1 85 ? 10.940 2.343 -3.914 1.00 93.19 85 GLN A N 1
ATOM 628 C CA . GLN A 1 85 ? 9.483 2.500 -3.916 1.00 93.19 85 GLN A CA 1
ATOM 629 C C . GLN A 1 85 ? 8.881 2.209 -2.541 1.00 93.19 85 GLN A C 1
ATOM 631 O O . GLN A 1 85 ? 7.984 2.926 -2.093 1.00 93.19 85 GLN A O 1
ATOM 636 N N . MET A 1 86 ? 9.410 1.200 -1.844 1.00 95.31 86 MET A N 1
ATOM 637 C CA . MET A 1 86 ? 9.069 0.934 -0.447 1.00 95.31 86 MET A CA 1
ATOM 638 C C . MET A 1 86 ? 9.400 2.133 0.448 1.00 95.31 86 MET A C 1
ATOM 640 O O . MET A 1 86 ? 8.542 2.580 1.212 1.00 95.31 86 MET A O 1
ATOM 644 N N . GLY A 1 87 ? 10.608 2.687 0.307 1.00 96.62 87 GLY A N 1
ATOM 645 C CA . GLY A 1 87 ? 11.058 3.855 1.061 1.00 96.62 87 GLY A CA 1
ATOM 646 C C . GLY A 1 87 ? 10.158 5.075 0.855 1.00 96.62 87 GLY A C 1
ATOM 647 O O . GLY A 1 87 ? 9.788 5.727 1.827 1.00 96.62 87 GLY A O 1
ATOM 648 N N . ILE A 1 88 ? 9.721 5.331 -0.383 1.00 98.00 88 ILE A N 1
ATOM 649 C CA . ILE A 1 88 ? 8.775 6.415 -0.696 1.00 98.00 88 ILE A CA 1
ATOM 650 C C . ILE A 1 88 ? 7.448 6.234 0.055 1.00 98.00 88 ILE A C 1
ATOM 652 O O . ILE A 1 88 ? 6.926 7.199 0.609 1.00 98.00 88 ILE A O 1
ATOM 656 N N . MET A 1 89 ? 6.879 5.023 0.090 1.00 98.44 89 MET A N 1
ATOM 657 C CA . MET A 1 89 ? 5.610 4.786 0.795 1.00 98.44 89 MET A CA 1
ATOM 658 C C . MET A 1 89 ? 5.748 4.983 2.309 1.00 98.44 89 MET A C 1
ATOM 660 O O . MET A 1 89 ? 4.906 5.641 2.920 1.00 98.44 89 MET A O 1
ATOM 664 N N . GLN A 1 90 ? 6.821 4.449 2.902 1.00 98.31 90 GLN A N 1
ATOM 665 C CA . GLN A 1 90 ? 7.112 4.600 4.330 1.00 98.31 90 GLN A CA 1
ATOM 666 C C . GLN A 1 90 ? 7.338 6.070 4.710 1.00 98.31 90 GLN A C 1
ATOM 668 O O . GLN A 1 90 ? 6.837 6.523 5.738 1.00 98.31 90 GLN A O 1
ATOM 673 N N . GLU A 1 91 ? 8.064 6.822 3.878 1.00 98.38 91 GLU A N 1
ATOM 674 C CA . GLU A 1 91 ? 8.293 8.253 4.075 1.00 98.38 91 GLU A CA 1
ATOM 675 C C . GLU A 1 91 ? 6.984 9.042 4.034 1.00 98.38 91 GLU A C 1
ATOM 677 O O . GLU A 1 91 ? 6.733 9.825 4.946 1.00 98.38 91 GLU A O 1
ATOM 682 N N . VAL A 1 92 ? 6.106 8.782 3.058 1.00 98.56 92 VAL A N 1
ATOM 683 C CA . VAL A 1 92 ? 4.811 9.476 2.988 1.00 98.56 92 VAL A CA 1
ATOM 684 C C . VAL A 1 92 ? 3.940 9.173 4.209 1.00 98.56 92 VAL A C 1
ATOM 686 O O . VAL A 1 92 ? 3.341 10.094 4.759 1.00 98.56 92 VAL A O 1
ATOM 689 N N . PHE A 1 93 ? 3.877 7.921 4.680 1.00 98.50 93 PHE A N 1
ATOM 690 C CA . PHE A 1 93 ? 3.141 7.617 5.914 1.00 98.50 93 PHE A CA 1
ATOM 691 C C . PHE A 1 93 ? 3.730 8.339 7.128 1.00 98.50 93 PHE A C 1
ATOM 693 O O . PHE A 1 93 ? 2.983 8.953 7.892 1.00 98.50 93 PHE A O 1
ATOM 700 N N . ARG A 1 94 ? 5.060 8.358 7.262 1.00 98.25 94 ARG A N 1
ATOM 701 C CA . ARG A 1 94 ? 5.743 9.091 8.334 1.00 98.25 94 ARG A CA 1
ATOM 702 C C . ARG A 1 94 ? 5.432 10.589 8.291 1.00 98.25 94 ARG A C 1
ATOM 704 O O . ARG A 1 94 ? 5.172 11.173 9.339 1.00 98.25 94 ARG A O 1
ATOM 711 N N . ASP A 1 95 ? 5.415 11.198 7.108 1.00 98.12 95 ASP A N 1
ATOM 712 C CA . ASP A 1 95 ? 5.089 12.619 6.922 1.00 98.12 95 ASP A CA 1
ATOM 713 C C . ASP A 1 95 ? 3.626 12.935 7.277 1.00 98.12 95 ASP A C 1
ATOM 715 O O . ASP A 1 95 ? 3.317 14.038 7.729 1.00 98.12 95 ASP A O 1
ATOM 719 N N . MET A 1 96 ? 2.727 11.954 7.143 1.00 97.44 96 MET A N 1
ATOM 720 C CA . MET A 1 96 ? 1.342 12.031 7.627 1.00 97.44 96 MET A CA 1
ATOM 721 C C . MET A 1 96 ? 1.222 11.835 9.150 1.00 97.44 96 MET A C 1
ATOM 723 O O . MET A 1 96 ? 0.123 11.950 9.689 1.00 97.44 96 MET A O 1
ATOM 727 N N . GLY A 1 97 ? 2.323 11.536 9.850 1.00 97.25 97 GLY A N 1
ATOM 728 C CA . GLY A 1 97 ? 2.332 11.200 11.275 1.00 97.25 97 GLY A CA 1
ATOM 729 C C . GLY A 1 97 ? 1.877 9.768 11.574 1.00 97.25 97 GLY A C 1
ATOM 730 O O . GLY A 1 97 ? 1.485 9.481 12.703 1.00 97.25 97 GLY A O 1
ATOM 731 N N . LEU A 1 98 ? 1.907 8.881 10.576 1.00 97.12 98 LEU A N 1
ATOM 732 C CA . LEU A 1 98 ? 1.474 7.491 10.680 1.00 97.12 98 LEU A CA 1
ATOM 733 C C . LEU A 1 98 ? 2.687 6.552 10.687 1.00 97.12 98 LEU A C 1
ATOM 735 O O . LEU A 1 98 ? 3.549 6.612 9.810 1.00 97.12 98 LEU A O 1
ATOM 739 N N . GLU A 1 99 ? 2.743 5.645 11.662 1.00 96.12 99 GLU A N 1
ATOM 740 C CA . GLU A 1 99 ? 3.710 4.545 11.648 1.00 96.12 99 GLU A CA 1
ATOM 741 C C . GLU A 1 99 ? 3.212 3.424 10.732 1.00 96.12 99 GLU A C 1
ATOM 743 O O . GLU A 1 99 ? 2.030 3.061 10.771 1.00 96.12 99 GLU A O 1
ATOM 748 N N . SER A 1 100 ? 4.114 2.872 9.913 1.00 96.56 100 SER A N 1
ATOM 749 C CA . SER A 1 100 ? 3.801 1.792 8.974 1.00 96.56 100 SER A CA 1
ATOM 750 C C . SER A 1 100 ? 4.570 0.519 9.284 1.00 96.56 100 SER A C 1
ATOM 752 O O . SER A 1 100 ? 5.763 0.552 9.591 1.00 96.56 100 SER A O 1
ATOM 754 N N . VAL A 1 101 ? 3.879 -0.615 9.176 1.00 96.31 101 VAL A N 1
ATOM 755 C CA . VAL A 1 101 ? 4.483 -1.948 9.238 1.00 96.31 101 VAL A CA 1
ATOM 756 C C . VAL A 1 101 ? 4.689 -2.449 7.816 1.00 96.31 101 VAL A C 1
ATOM 758 O O . VAL A 1 101 ? 3.844 -2.248 6.942 1.00 96.31 101 VAL A O 1
ATOM 761 N N . THR A 1 102 ? 5.835 -3.078 7.567 1.00 95.38 102 THR A N 1
ATOM 762 C CA . THR A 1 102 ? 6.144 -3.652 6.257 1.00 95.38 102 THR A CA 1
ATOM 763 C C . THR A 1 102 ? 5.954 -5.158 6.269 1.00 95.38 102 THR A C 1
ATOM 765 O O . THR A 1 102 ? 6.518 -5.845 7.117 1.00 95.38 102 THR A O 1
ATOM 768 N N . HIS A 1 103 ? 5.202 -5.659 5.293 1.00 94.81 103 HIS A N 1
ATOM 769 C CA . HIS A 1 103 ? 5.075 -7.081 4.999 1.00 94.81 103 HIS A CA 1
ATOM 770 C C . HIS A 1 103 ? 5.526 -7.362 3.575 1.00 94.81 103 HIS A C 1
ATOM 772 O O . HIS A 1 103 ? 5.550 -6.481 2.714 1.00 94.81 103 HIS A O 1
ATOM 778 N N . THR A 1 104 ? 5.883 -8.611 3.322 1.00 92.00 104 THR A N 1
ATOM 779 C CA . THR A 1 104 ? 6.375 -9.036 2.020 1.00 92.00 104 THR A CA 1
ATOM 780 C C . THR A 1 104 ? 5.672 -10.292 1.547 1.00 92.00 104 THR A C 1
ATOM 782 O O . THR A 1 104 ? 5.172 -11.065 2.361 1.00 92.00 104 THR A O 1
ATOM 785 N N . TYR A 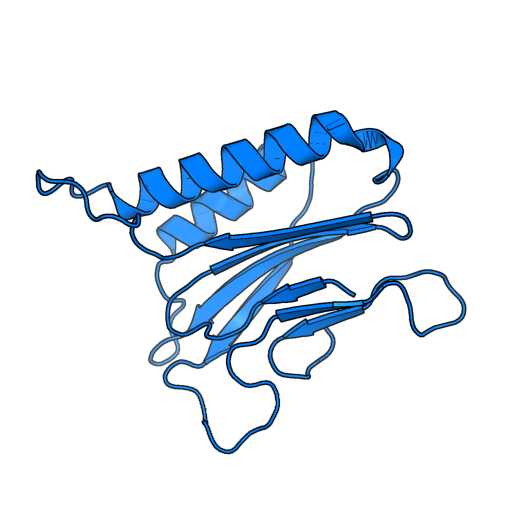1 105 ? 5.650 -10.489 0.233 1.00 90.50 105 TYR A N 1
ATOM 786 C CA . TYR A 1 105 ? 5.191 -11.717 -0.412 1.00 90.50 105 TYR A CA 1
ATOM 787 C C . TYR A 1 105 ? 6.201 -12.153 -1.478 1.00 90.50 105 TYR A C 1
ATOM 789 O O . TYR A 1 105 ? 6.842 -11.305 -2.101 1.00 90.50 105 TYR A O 1
ATOM 797 N N . ASP A 1 106 ? 6.364 -13.458 -1.683 1.00 88.94 106 ASP A N 1
ATOM 798 C CA . ASP A 1 106 ? 7.406 -13.994 -2.563 1.00 88.94 106 ASP A CA 1
ATOM 799 C C . ASP A 1 106 ? 7.005 -13.970 -4.045 1.00 88.94 106 ASP A C 1
ATOM 801 O O . ASP A 1 106 ? 5.861 -14.236 -4.426 1.00 88.94 106 ASP A O 1
ATOM 805 N N . VAL A 1 107 ? 7.982 -13.680 -4.907 1.00 86.50 107 VAL A N 1
ATOM 806 C CA . VAL A 1 107 ? 7.833 -13.638 -6.364 1.00 86.50 107 VAL A CA 1
ATOM 807 C C . VAL A 1 107 ? 9.004 -14.377 -7.037 1.00 86.50 107 VAL A C 1
ATOM 809 O O . VAL A 1 107 ? 10.158 -14.058 -6.758 1.00 86.50 107 VAL A O 1
ATOM 812 N N . PRO A 1 108 ? 8.752 -15.308 -7.984 1.00 84.94 108 PRO A N 1
ATOM 813 C CA . PRO A 1 108 ? 7.433 -15.774 -8.401 1.00 84.94 108 PRO A CA 1
ATOM 814 C C . PRO A 1 108 ? 6.753 -16.587 -7.293 1.00 84.94 108 PRO A C 1
ATOM 816 O O . PRO A 1 108 ? 7.352 -17.489 -6.719 1.00 84.94 108 PRO A O 1
ATOM 819 N N . GLY A 1 109 ? 5.484 -16.279 -7.039 1.00 81.62 109 GLY A N 1
ATOM 820 C CA . GLY A 1 109 ? 4.669 -16.995 -6.065 1.00 81.62 109 GLY A CA 1
ATOM 821 C C . GLY A 1 109 ? 4.277 -18.407 -6.503 1.00 81.62 109 GLY A C 1
ATOM 822 O O . GLY A 1 109 ? 4.260 -18.721 -7.702 1.00 81.62 109 GLY A O 1
ATOM 823 N N . ASP A 1 110 ? 3.879 -19.245 -5.544 1.00 84.69 110 ASP A N 1
ATOM 824 C CA . ASP A 1 110 ? 3.316 -20.564 -5.825 1.00 84.69 110 ASP A CA 1
ATOM 825 C C . ASP A 1 110 ? 1.844 -20.430 -6.237 1.00 84.69 110 ASP A C 1
ATOM 827 O O . ASP A 1 110 ? 0.929 -20.307 -5.426 1.00 84.69 110 ASP A O 1
ATOM 831 N N . ARG A 1 111 ? 1.599 -20.497 -7.548 1.00 80.50 111 ARG A N 1
ATOM 832 C CA . ARG A 1 111 ? 0.252 -20.387 -8.132 1.00 80.50 111 ARG A CA 1
ATOM 833 C C . ARG A 1 111 ? -0.701 -21.523 -7.749 1.00 80.50 111 ARG A C 1
ATOM 835 O O . ARG A 1 111 ? -1.865 -21.470 -8.145 1.00 80.50 111 ARG A O 1
ATOM 842 N N . THR A 1 112 ? -0.229 -22.559 -7.059 1.00 85.62 112 THR A N 1
ATOM 843 C CA . THR A 1 112 ? -1.086 -23.631 -6.540 1.00 85.62 112 THR A CA 1
ATOM 844 C C . THR A 1 112 ? -1.701 -23.285 -5.185 1.00 85.62 112 THR A C 1
ATOM 846 O O . THR A 1 112 ? -2.699 -23.903 -4.808 1.00 85.62 112 THR A O 1
ATOM 849 N N . LEU A 1 113 ? -1.163 -22.282 -4.483 1.00 86.38 113 LEU A N 1
ATOM 850 C CA . LEU A 1 113 ? -1.692 -21.826 -3.206 1.00 86.38 113 LEU A CA 1
ATOM 851 C C . LEU A 1 113 ? -2.900 -20.894 -3.412 1.00 86.38 113 LEU A C 1
ATOM 853 O O . LEU A 1 113 ? -2.855 -19.986 -4.253 1.00 86.38 113 LEU A O 1
ATOM 857 N N . PRO A 1 114 ? -3.999 -21.093 -2.659 1.00 85.94 114 PRO A N 1
ATOM 858 C CA . PRO A 1 114 ? -5.079 -20.117 -2.609 1.00 85.94 114 PRO A CA 1
ATOM 859 C C . PRO A 1 114 ? -4.559 -18.785 -2.043 1.00 85.94 114 PRO A C 1
ATOM 861 O O . PRO A 1 114 ? -3.584 -18.751 -1.299 1.00 85.94 114 PRO A O 1
ATOM 864 N N . GLY A 1 115 ? -5.161 -17.676 -2.476 1.00 87.12 115 GLY A N 1
ATOM 865 C CA . GLY A 1 115 ? -4.801 -16.340 -1.990 1.00 87.12 115 GLY A CA 1
ATOM 866 C C . GLY A 1 115 ? -3.492 -15.756 -2.537 1.00 87.12 115 GLY A C 1
ATOM 867 O O . GLY A 1 115 ? -3.250 -14.570 -2.319 1.00 87.12 115 GLY A O 1
ATOM 868 N N . GLN A 1 116 ? -2.675 -16.507 -3.286 1.00 89.94 116 GLN A N 1
ATOM 869 C CA . GLN A 1 116 ? -1.413 -16.000 -3.843 1.00 89.94 116 GLN A CA 1
ATOM 870 C C . GLN A 1 116 ? -1.613 -14.692 -4.630 1.00 89.94 116 GLN A C 1
ATOM 872 O O . GLN A 1 116 ? -2.493 -14.569 -5.491 1.00 89.94 116 GLN A O 1
ATOM 877 N N . GLY A 1 117 ? -0.760 -13.710 -4.352 1.00 91.06 117 GLY A N 1
ATOM 878 C CA . GLY A 1 117 ? -0.779 -12.394 -4.967 1.00 91.06 117 GLY A CA 1
ATOM 879 C C . GLY A 1 117 ? -1.999 -11.565 -4.572 1.00 91.06 117 GLY A C 1
ATOM 880 O O . GLY A 1 117 ? -2.447 -10.741 -5.376 1.00 91.06 117 GLY A O 1
ATOM 881 N N . THR A 1 118 ? -2.572 -11.794 -3.385 1.00 94.81 118 THR A N 1
ATOM 882 C CA . THR A 1 118 ? -3.710 -11.023 -2.870 1.00 94.81 118 THR A CA 1
ATOM 883 C C . THR A 1 118 ? -3.396 -10.301 -1.567 1.00 94.81 118 THR A C 1
ATOM 885 O O . THR A 1 118 ? -2.635 -10.780 -0.727 1.00 94.81 118 THR A O 1
ATOM 888 N N . VAL A 1 119 ? -4.026 -9.138 -1.406 1.00 96.88 119 VAL A N 1
ATOM 889 C CA . VAL A 1 119 ? -4.113 -8.421 -0.132 1.00 96.88 119 VAL A CA 1
ATOM 890 C C . VAL A 1 119 ? -5.570 -8.074 0.108 1.00 96.88 119 VAL A C 1
ATOM 892 O O . VAL A 1 119 ? -6.206 -7.472 -0.760 1.00 96.88 119 VAL A O 1
ATOM 895 N N . THR A 1 120 ? -6.097 -8.421 1.278 1.00 96.31 120 THR A N 1
ATOM 896 C CA . THR A 1 120 ? -7.492 -8.150 1.647 1.00 96.31 120 THR A CA 1
ATOM 897 C C . THR A 1 120 ? -7.567 -7.500 3.019 1.00 96.31 120 THR A C 1
ATOM 899 O O . THR A 1 120 ? -6.968 -7.980 3.972 1.00 96.31 120 THR A O 1
ATOM 902 N N . VAL A 1 121 ? -8.358 -6.435 3.131 1.00 94.81 121 VAL A N 1
ATOM 903 C CA . VAL A 1 121 ? -8.743 -5.821 4.403 1.00 94.81 121 VAL A CA 1
ATOM 904 C C . VAL A 1 121 ? -10.194 -6.186 4.691 1.00 94.81 121 VAL A C 1
ATOM 906 O O . VAL A 1 121 ? -11.110 -5.870 3.918 1.00 94.81 121 VAL A O 1
ATOM 909 N N . VAL A 1 122 ? -10.422 -6.850 5.817 1.00 91.50 122 VAL A N 1
ATOM 910 C CA . VAL A 1 122 ? -11.755 -7.220 6.295 1.00 91.50 122 VAL A CA 1
ATOM 911 C C . VAL A 1 122 ? -12.099 -6.386 7.524 1.00 91.50 122 VAL A C 1
ATOM 913 O O . VAL A 1 122 ? -11.324 -6.309 8.473 1.00 91.50 122 VAL A O 1
ATOM 916 N N . SER A 1 123 ? -13.270 -5.745 7.507 1.00 79.69 123 SER A N 1
ATOM 917 C CA . SER A 1 123 ? -13.843 -5.118 8.699 1.00 79.69 123 SER A CA 1
ATOM 918 C C . SER A 1 123 ? -14.135 -6.239 9.696 1.00 79.69 123 SER A C 1
ATOM 920 O O . SER A 1 123 ? -15.019 -7.045 9.424 1.00 79.69 123 SER A O 1
ATOM 922 N N . SER A 1 124 ? -13.287 -6.330 10.720 1.00 68.31 124 SER A N 1
ATOM 923 C CA . SER A 1 124 ? -13.288 -7.234 11.880 1.00 68.31 124 SER A CA 1
ATOM 924 C C . SER A 1 124 ? -14.171 -8.496 11.838 1.00 68.31 124 SER A C 1
ATOM 926 O O . SER A 1 124 ? -15.395 -8.462 11.758 1.00 68.31 124 SER A O 1
ATOM 928 N N . TYR A 1 125 ? -13.506 -9.641 12.013 1.00 52.69 125 TYR A N 1
ATOM 929 C CA . TYR A 1 125 ? -14.104 -10.955 12.287 1.00 52.69 125 TYR A CA 1
ATOM 930 C C . TYR A 1 125 ? -13.995 -11.351 13.784 1.00 52.69 125 TYR A C 1
ATOM 932 O O . TYR A 1 125 ? -14.376 -12.455 14.155 1.00 52.69 125 TYR A O 1
ATOM 940 N N . LEU A 1 126 ? -13.478 -10.477 14.664 1.00 52.44 126 LEU A N 1
ATOM 941 C CA . LEU A 1 126 ? -13.310 -10.738 16.106 1.00 52.44 126 LEU A CA 1
ATOM 942 C C . LEU A 1 126 ? -13.938 -9.628 16.962 1.00 52.44 126 LEU A C 1
ATOM 944 O O . LEU A 1 126 ? -13.974 -8.474 16.539 1.00 52.44 126 LEU A O 1
ATOM 948 N N . ASP A 1 127 ? -14.366 -9.998 18.176 1.00 56.47 127 ASP A N 1
ATOM 949 C CA . ASP A 1 127 ? -15.174 -9.246 19.163 1.00 56.47 127 ASP A CA 1
ATOM 950 C C . ASP A 1 127 ? -14.703 -7.813 19.531 1.00 56.47 127 ASP A C 1
ATOM 952 O O . ASP A 1 127 ? -15.391 -7.115 20.270 1.00 56.47 127 ASP A O 1
ATOM 956 N N . ASN A 1 128 ? -13.568 -7.341 19.001 1.00 58.38 128 ASN A N 1
ATOM 957 C CA . ASN A 1 128 ? -12.906 -6.079 19.360 1.00 58.38 128 ASN A CA 1
ATOM 958 C C . ASN A 1 128 ? -12.784 -5.069 18.199 1.00 58.38 128 ASN A C 1
ATOM 960 O O . ASN A 1 128 ? -11.896 -4.218 18.223 1.00 58.38 128 ASN A O 1
ATOM 964 N N . GLU A 1 129 ? -13.613 -5.177 17.155 1.00 66.69 129 GLU A N 1
ATOM 965 C CA . GLU A 1 129 ? -13.681 -4.201 16.045 1.00 66.69 129 GLU A CA 1
ATOM 966 C C . GLU A 1 129 ? -12.350 -3.972 15.292 1.00 66.69 129 GLU A C 1
ATOM 968 O O . GLU A 1 129 ? -12.243 -3.074 14.460 1.00 66.69 129 GLU A O 1
ATOM 973 N N . THR A 1 130 ? -11.336 -4.813 15.523 1.00 80.06 130 THR A N 1
AT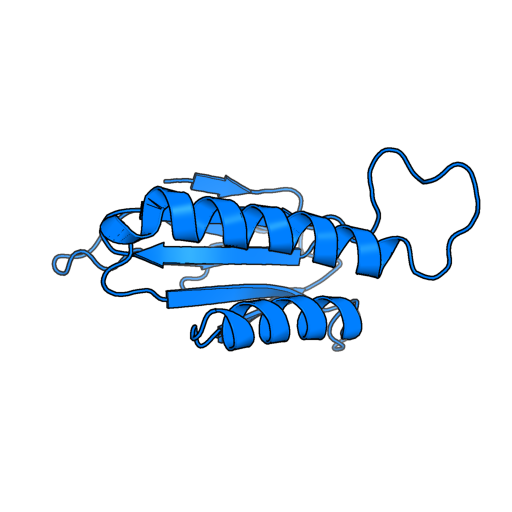OM 974 C CA . THR A 1 130 ? -10.014 -4.697 14.897 1.00 80.06 130 THR A CA 1
ATOM 975 C C . THR A 1 130 ? -10.061 -5.312 13.497 1.00 80.06 130 THR A C 1
ATOM 977 O O . THR A 1 130 ? -10.368 -6.504 13.371 1.00 80.06 130 THR A O 1
ATOM 980 N N . PRO A 1 131 ? -9.813 -4.541 12.427 1.00 87.88 131 PRO A N 1
ATOM 981 C CA . PRO A 1 131 ? -9.806 -5.081 11.074 1.00 87.88 131 PRO A CA 1
ATOM 982 C C . PRO A 1 131 ? -8.687 -6.103 10.877 1.00 87.88 131 PRO A C 1
ATOM 984 O O . PRO A 1 131 ? -7.597 -5.946 11.417 1.00 87.88 131 PRO A O 1
ATOM 987 N N . GLY A 1 132 ? -8.957 -7.132 10.075 1.00 91.38 132 GLY A N 1
ATOM 988 C CA . GLY A 1 132 ? -7.938 -8.091 9.656 1.00 91.38 132 GLY A CA 1
ATOM 989 C C . GLY A 1 132 ? -7.324 -7.672 8.326 1.00 91.38 132 GLY A C 1
ATOM 990 O O . GLY A 1 132 ? -8.063 -7.376 7.381 1.00 91.38 132 GLY A O 1
ATOM 991 N N . VAL A 1 133 ? -5.996 -7.670 8.239 1.00 94.00 133 VAL A N 1
ATOM 992 C CA . VAL A 1 133 ? -5.267 -7.523 6.976 1.00 94.00 133 VAL A CA 1
ATOM 993 C C . VAL A 1 133 ? -4.667 -8.875 6.621 1.00 94.00 133 VAL A C 1
ATOM 995 O O . VAL A 1 133 ? -3.934 -9.456 7.409 1.00 94.00 133 VAL A O 1
ATOM 998 N N . TYR A 1 134 ? -5.015 -9.398 5.450 1.00 94.94 134 TYR A N 1
ATOM 999 C CA . TYR A 1 134 ? -4.513 -10.673 4.954 1.00 94.94 134 TYR A CA 1
ATOM 1000 C C . TYR A 1 134 ? -3.593 -10.431 3.767 1.00 94.94 134 TYR A C 1
ATOM 1002 O O . TYR A 1 134 ? -4.000 -9.759 2.817 1.00 94.94 134 TYR A O 1
ATOM 1010 N N . VAL A 1 135 ? -2.391 -11.000 3.811 1.00 94.88 135 VAL A N 1
ATOM 1011 C CA . VAL A 1 135 ? -1.442 -11.080 2.694 1.00 94.88 135 VAL A CA 1
ATOM 1012 C C . VAL A 1 135 ? -1.307 -12.556 2.339 1.00 94.88 135 VAL A C 1
ATOM 1014 O O . VAL A 1 135 ? -0.843 -13.347 3.156 1.00 94.88 135 VAL A O 1
ATOM 1017 N N . GLU A 1 136 ? -1.763 -12.944 1.149 1.00 93.75 136 GLU A N 1
ATOM 1018 C CA . GLU A 1 136 ? -1.735 -14.343 0.687 1.00 93.75 136 GLU A CA 1
ATOM 1019 C C . GLU A 1 136 ? -2.338 -15.334 1.697 1.00 93.75 136 GLU A C 1
ATOM 1021 O O . GLU A 1 136 ? -1.702 -16.298 2.105 1.00 93.75 136 GLU A O 1
ATOM 1026 N N . ASP A 1 137 ? -3.563 -15.044 2.148 1.00 91.56 137 ASP A N 1
ATOM 1027 C CA . ASP A 1 137 ? -4.317 -15.784 3.176 1.00 91.56 137 ASP A CA 1
ATOM 1028 C C . ASP A 1 137 ? -3.692 -15.801 4.593 1.00 91.56 137 ASP A C 1
ATOM 1030 O O . ASP A 1 137 ? -4.289 -16.35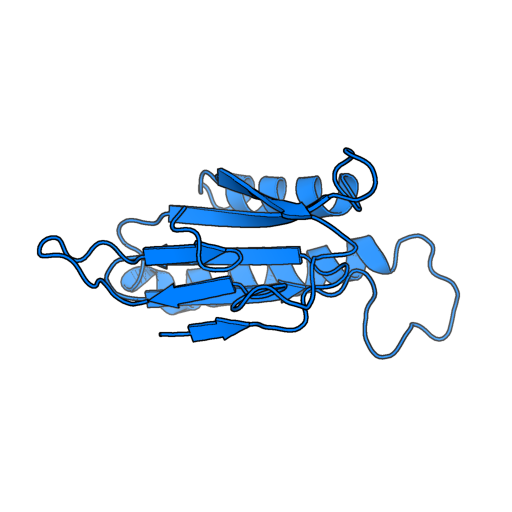2 5.522 1.00 91.56 137 ASP A O 1
ATOM 1034 N N . ASN A 1 138 ? -2.562 -15.119 4.818 1.00 91.19 138 ASN A N 1
ATOM 1035 C CA . ASN A 1 138 ? -1.943 -14.967 6.138 1.00 91.19 138 ASN A CA 1
ATOM 1036 C C . ASN A 1 138 ? -2.369 -13.650 6.798 1.00 91.19 138 ASN A C 1
ATOM 1038 O O . ASN A 1 138 ? -2.204 -12.583 6.209 1.00 91.19 138 ASN A O 1
ATOM 1042 N N . LEU A 1 139 ? -2.897 -13.721 8.024 1.00 92.06 139 LEU A N 1
ATOM 1043 C CA . LEU A 1 139 ? -3.217 -12.541 8.835 1.00 92.06 139 LEU A CA 1
ATOM 1044 C C . LEU A 1 139 ? -1.922 -11.859 9.303 1.00 92.06 139 LEU A C 1
ATOM 1046 O O . LEU A 1 139 ? -1.047 -12.538 9.847 1.00 92.06 139 LEU A O 1
ATOM 1050 N N . VAL A 1 140 ? -1.836 -10.540 9.120 1.00 90.62 140 VAL A N 1
ATOM 1051 C CA . VAL A 1 140 ? -0.668 -9.714 9.463 1.00 9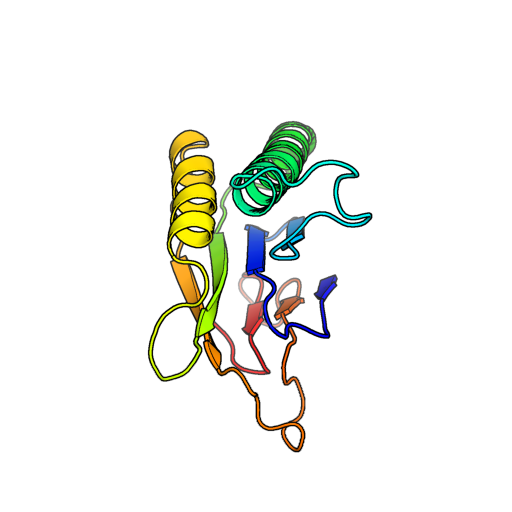0.62 140 VAL A CA 1
ATOM 1052 C C . VAL A 1 140 ? -0.998 -8.521 10.352 1.00 90.62 140 VAL A C 1
ATOM 1054 O O . VAL A 1 140 ? -2.129 -7.987 10.264 1.00 90.62 140 VAL A O 1
#

Secondary structure (DSSP, 8-state):
-EEE---SS-EEEEEE-SS-EEEEEE-SS-SSPPSS--TTHHHHHHHHHHHHHHHHHHHTGGG-SS-EEEEEEEEETTEES-HHHHHHHHHHHHHTT--EEEEEEEES--TTSTTTT-EEEES-SSTT-PPEEEETTEE-